Protein AF-A0A0A9CM42-F1 (afdb_monomer_lite)

Structure (mmCIF, N/CA/C/O backbone):
data_AF-A0A0A9CM42-F1
#
_entry.id   AF-A0A0A9CM42-F1
#
loop_
_atom_site.group_PDB
_atom_site.id
_atom_site.type_symbol
_atom_site.label_atom_id
_atom_site.label_alt_id
_atom_site.label_comp_id
_atom_site.label_asym_id
_atom_site.label_entity_id
_atom_site.label_seq_id
_atom_site.pdbx_PDB_ins_code
_atom_site.Cartn_x
_atom_site.Cartn_y
_atom_site.Cartn_z
_atom_site.occupancy
_atom_site.B_iso_or_equiv
_atom_site.auth_seq_id
_atom_site.auth_comp_id
_atom_site.auth_asym_id
_atom_site.auth_atom_id
_atom_site.pdbx_PDB_model_num
ATOM 1 N N . MET A 1 1 ? -3.342 0.321 21.681 1.00 96.12 1 MET A N 1
ATOM 2 C CA . MET A 1 1 ? -4.541 -0.530 21.508 1.00 96.12 1 MET A CA 1
ATOM 3 C C . MET A 1 1 ? -5.045 -1.054 22.845 1.00 96.12 1 MET A C 1
ATOM 5 O O . MET A 1 1 ? -5.986 -0.463 23.336 1.00 96.12 1 MET A O 1
ATOM 9 N N . ARG A 1 2 ? -4.398 -2.028 23.509 1.00 96.38 2 ARG A N 1
ATOM 10 C CA . ARG A 1 2 ? -4.889 -2.558 24.806 1.00 96.38 2 ARG A CA 1
ATOM 11 C C . ARG A 1 2 ? -5.107 -1.503 25.894 1.00 96.38 2 ARG A C 1
ATOM 13 O O . ARG A 1 2 ? -6.174 -1.462 26.478 1.00 96.38 2 ARG A O 1
ATOM 20 N N . SER A 1 3 ? -4.126 -0.626 26.121 1.00 98.00 3 SER A N 1
ATOM 21 C CA . SER A 1 3 ? -4.279 0.464 27.098 1.00 98.00 3 SER A CA 1
ATOM 22 C C . SER A 1 3 ? -5.448 1.393 26.748 1.00 98.00 3 SER A C 1
ATOM 24 O O . SER A 1 3 ? -6.189 1.756 27.642 1.00 98.00 3 SER A O 1
ATOM 26 N N . PHE A 1 4 ? -5.680 1.687 25.463 1.00 97.94 4 PHE A N 1
ATOM 27 C CA . PHE A 1 4 ? -6.842 2.469 25.025 1.00 97.94 4 PHE A CA 1
ATOM 28 C C . PHE A 1 4 ? -8.160 1.722 25.275 1.00 97.94 4 PHE A C 1
ATOM 30 O O . PHE A 1 4 ? -9.098 2.310 25.790 1.00 97.94 4 PHE A O 1
ATOM 37 N N . ARG A 1 5 ? -8.225 0.420 24.956 1.00 97.19 5 ARG A N 1
ATOM 38 C CA . ARG A 1 5 ? -9.407 -0.406 25.238 1.00 97.19 5 ARG A CA 1
ATOM 39 C C . ARG A 1 5 ? -9.757 -0.386 26.727 1.00 97.19 5 ARG A C 1
ATOM 41 O O . ARG A 1 5 ? -10.928 -0.246 27.034 1.00 97.19 5 ARG A O 1
ATOM 48 N N . VAL A 1 6 ? -8.769 -0.546 27.610 1.00 97.00 6 VAL A N 1
ATOM 49 C CA . VAL A 1 6 ? -8.979 -0.606 29.068 1.00 97.00 6 VAL A CA 1
ATOM 50 C C . VAL A 1 6 ? -9.336 0.760 29.647 1.00 97.00 6 VAL A C 1
ATOM 52 O O . VAL A 1 6 ? -10.271 0.853 30.425 1.00 97.00 6 VAL A O 1
ATOM 55 N N . GLU A 1 7 ? -8.614 1.812 29.260 1.00 98.19 7 GLU A N 1
ATOM 56 C CA . GLU A 1 7 ? -8.837 3.161 29.797 1.00 98.19 7 GLU A CA 1
ATOM 57 C C . GLU A 1 7 ? -10.228 3.706 29.446 1.00 98.19 7 GLU A C 1
ATOM 59 O O . GLU A 1 7 ? -10.824 4.439 30.224 1.00 98.19 7 GLU A O 1
ATOM 64 N N . PHE A 1 8 ? -10.751 3.337 28.275 1.00 97.25 8 PHE A N 1
ATOM 65 C CA . PHE A 1 8 ? -12.016 3.847 27.748 1.00 97.25 8 PHE A CA 1
ATOM 66 C C . PHE A 1 8 ? -13.131 2.794 27.723 1.00 97.25 8 PHE A C 1
ATOM 68 O O . PHE A 1 8 ? -14.042 2.912 26.908 1.00 97.25 8 PHE A O 1
ATOM 75 N N . ASP A 1 9 ? -13.058 1.760 28.573 1.00 96.62 9 ASP A N 1
ATOM 76 C CA . ASP A 1 9 ? -13.990 0.619 28.580 1.00 96.62 9 ASP A CA 1
ATOM 77 C C . ASP A 1 9 ? -15.461 1.043 28.644 1.00 96.62 9 ASP A C 1
ATOM 79 O O . ASP A 1 9 ? -16.240 0.650 27.778 1.00 96.62 9 ASP A O 1
ATOM 83 N N . GLU A 1 10 ? -15.795 1.955 29.558 1.00 97.69 10 GLU A N 1
ATOM 84 C CA . GLU A 1 10 ? -17.150 2.502 29.714 1.00 97.69 10 GLU A CA 1
ATOM 85 C C . GLU A 1 10 ? -17.690 3.098 28.399 1.00 97.69 10 GLU A C 1
ATOM 87 O O . GLU A 1 10 ? -18.842 2.886 28.036 1.00 97.69 10 GLU A O 1
ATOM 92 N N . TYR A 1 11 ? -16.848 3.767 27.602 1.00 97.81 11 TYR A N 1
ATOM 93 C CA . TYR A 1 11 ? -17.269 4.343 26.319 1.00 97.81 11 TYR A CA 1
ATOM 94 C C . TYR A 1 11 ? -17.500 3.300 25.222 1.00 97.81 11 TYR A C 1
ATOM 96 O O . TYR A 1 11 ? -18.237 3.575 24.271 1.00 97.81 11 TYR A O 1
ATOM 104 N N . PHE A 1 12 ? -16.874 2.125 25.318 1.00 96.25 12 PHE A N 1
ATOM 105 C CA . PHE A 1 12 ? -17.200 0.998 24.446 1.00 96.25 12 PHE A CA 1
ATOM 106 C C . PHE A 1 12 ? -18.516 0.340 24.875 1.00 96.25 12 PHE A C 1
ATOM 108 O O . PHE A 1 12 ? -19.339 0.041 24.012 1.00 96.25 12 PHE A O 1
ATOM 115 N N . GLU A 1 13 ? -18.731 0.145 26.180 1.00 95.19 13 GLU A N 1
ATOM 116 C CA . GLU A 1 13 ? -19.963 -0.450 26.723 1.00 95.19 13 GLU A CA 1
ATOM 117 C C . GLU A 1 13 ? -21.196 0.415 26.422 1.00 95.19 13 GLU A C 1
ATOM 119 O O . GLU A 1 13 ? -22.202 -0.088 25.919 1.00 95.19 13 GLU A O 1
ATOM 124 N N . ASP A 1 14 ? -21.073 1.733 26.594 1.00 96.62 14 ASP A N 1
ATOM 125 C CA . ASP A 1 14 ? -22.122 2.711 26.285 1.00 96.62 14 ASP A CA 1
ATOM 126 C C . ASP A 1 14 ? -22.293 2.970 24.777 1.00 96.62 14 ASP A C 1
ATOM 128 O O . ASP A 1 14 ? -23.103 3.804 24.365 1.00 96.62 14 ASP A O 1
ATOM 132 N N . SER A 1 15 ? -21.532 2.276 23.920 1.00 93.94 15 SER A N 1
ATOM 133 C CA . SER A 1 15 ? -21.534 2.451 22.458 1.00 93.94 15 SER A CA 1
ATOM 134 C C . SER A 1 15 ? -21.223 3.883 21.988 1.00 93.94 15 SER A C 1
ATOM 136 O O . SER A 1 15 ? -21.554 4.260 20.861 1.00 93.94 15 SER A O 1
ATOM 138 N N . ILE A 1 16 ? -20.554 4.684 22.824 1.00 97.38 16 ILE A N 1
ATOM 139 C CA . ILE A 1 16 ? -20.044 6.014 22.462 1.00 97.38 16 ILE A CA 1
ATOM 140 C C . ILE A 1 16 ? -18.922 5.862 21.429 1.00 97.38 16 ILE A C 1
ATOM 142 O O . ILE A 1 16 ? -18.875 6.591 20.437 1.00 97.38 16 ILE A O 1
ATOM 146 N N . ILE A 1 17 ? -18.038 4.883 21.634 1.00 97.44 17 ILE A N 1
ATOM 147 C CA . ILE A 1 17 ? -17.033 4.469 20.654 1.00 97.44 17 ILE A CA 1
ATOM 148 C C . ILE A 1 17 ? -17.593 3.281 19.868 1.00 97.44 17 ILE A C 1
ATOM 150 O O . ILE A 1 17 ? -17.610 2.150 20.347 1.00 97.44 17 ILE A O 1
ATOM 154 N N . SER A 1 18 ? -18.041 3.539 18.642 1.00 95.81 18 SER A N 1
ATOM 155 C CA . SER A 1 18 ? -18.687 2.538 17.781 1.00 95.81 18 SER A CA 1
ATOM 156 C C . SER A 1 18 ? -17.745 1.867 16.774 1.00 95.81 18 SER A C 1
ATOM 158 O O . SER A 1 18 ? -18.053 0.785 16.265 1.00 95.81 18 SER A O 1
ATOM 160 N N . GLU A 1 19 ? -16.592 2.478 16.492 1.00 97.25 19 GLU A N 1
ATOM 161 C CA . GLU A 1 19 ? -15.599 1.978 15.540 1.00 97.25 19 GLU A CA 1
ATOM 162 C C . GLU A 1 19 ? -14.187 2.472 15.880 1.00 97.25 19 GLU A C 1
ATOM 164 O O . GLU A 1 19 ? -14.003 3.578 16.392 1.00 97.25 19 GLU A O 1
ATOM 169 N N . ILE A 1 20 ? -13.183 1.651 15.559 1.00 98.00 20 ILE A N 1
ATOM 170 C CA . ILE A 1 20 ? -11.765 2.001 15.659 1.00 98.00 20 ILE A CA 1
ATOM 171 C C . ILE A 1 20 ? -11.109 1.955 14.277 1.00 98.00 20 ILE A C 1
ATOM 173 O O . ILE A 1 20 ? -10.956 0.885 13.686 1.00 98.00 20 ILE A O 1
ATOM 177 N N . GLU A 1 21 ? -10.624 3.097 13.793 1.00 98.25 21 GLU A N 1
ATOM 178 C CA . GLU A 1 21 ? -9.752 3.135 12.616 1.00 98.25 21 GLU A CA 1
ATOM 179 C C . GLU A 1 21 ? -8.309 2.786 13.013 1.00 98.25 21 GLU A C 1
ATOM 181 O O . GLU A 1 21 ? -7.671 3.464 13.825 1.00 98.25 21 GLU A O 1
ATOM 186 N N . ILE A 1 22 ? -7.779 1.703 12.443 1.00 98.38 22 ILE A N 1
ATOM 187 C CA . ILE A 1 22 ? -6.420 1.234 12.702 1.00 98.38 22 ILE A CA 1
ATOM 188 C C . ILE A 1 22 ? -5.473 1.858 11.680 1.00 98.38 22 ILE A C 1
ATOM 190 O O . ILE A 1 22 ? -5.499 1.519 10.498 1.00 98.38 22 ILE A O 1
ATOM 194 N N . GLY A 1 23 ? -4.602 2.752 12.149 1.00 98.19 23 GLY A N 1
ATOM 195 C CA . GLY A 1 23 ? -3.589 3.383 11.306 1.00 98.19 23 GLY A CA 1
ATOM 196 C C . GLY A 1 23 ? -2.504 2.398 10.854 1.00 98.19 23 GLY A C 1
ATOM 197 O O . GLY A 1 23 ? -1.825 1.805 11.695 1.00 98.19 23 GLY A O 1
ATOM 198 N N . LEU A 1 24 ? -2.304 2.266 9.537 1.00 97.88 24 LEU A N 1
ATOM 199 C CA . LEU A 1 24 ? -1.357 1.309 8.925 1.00 97.88 24 LEU A CA 1
ATOM 200 C C . LEU A 1 24 ? -0.219 1.964 8.122 1.00 97.88 24 LEU A C 1
ATOM 202 O O . LEU A 1 24 ? 0.528 1.289 7.417 1.00 97.88 24 LEU A O 1
ATOM 206 N N . GLY A 1 25 ? -0.059 3.284 8.221 1.00 96.06 25 GLY A N 1
ATOM 207 C CA . GLY A 1 25 ? 0.968 3.994 7.466 1.00 96.06 25 GLY A CA 1
ATOM 208 C C . GLY A 1 25 ? 0.856 5.510 7.547 1.00 96.06 25 GLY A C 1
ATOM 209 O O . GLY A 1 25 ? 0.251 6.075 8.463 1.00 96.06 25 GLY A O 1
ATOM 210 N N . ALA A 1 26 ? 1.481 6.189 6.583 1.00 92.88 26 ALA A N 1
ATOM 211 C CA . ALA A 1 26 ? 1.431 7.644 6.488 1.00 92.88 26 ALA A CA 1
ATOM 212 C C . ALA A 1 26 ? -0.023 8.121 6.345 1.00 92.88 26 ALA A C 1
ATOM 214 O O . ALA A 1 26 ? -0.788 7.565 5.561 1.00 92.88 26 ALA A O 1
ATOM 215 N N . CYS A 1 27 ? -0.397 9.159 7.099 1.00 93.81 27 CYS A N 1
ATOM 216 C CA . CYS A 1 27 ? -1.780 9.649 7.179 1.00 93.81 27 CYS A CA 1
ATOM 217 C C . CYS A 1 27 ? -2.795 8.596 7.681 1.00 93.81 27 CYS A C 1
ATOM 219 O O . CYS A 1 27 ? -3.981 8.732 7.398 1.00 93.81 27 CYS A O 1
ATOM 221 N N . GLY A 1 28 ? -2.339 7.555 8.393 1.00 96.06 28 GLY A N 1
ATOM 222 C CA . GLY A 1 28 ? -3.176 6.443 8.862 1.00 96.06 28 GLY A CA 1
ATOM 223 C C . GLY A 1 28 ? -3.507 5.405 7.783 1.00 96.06 28 GLY A C 1
ATOM 224 O O . GLY A 1 28 ? -4.101 4.377 8.086 1.00 96.06 28 GLY A O 1
ATOM 225 N N . GLU A 1 29 ? -3.091 5.628 6.538 1.00 98.06 29 GLU A N 1
ATOM 226 C CA . GLU A 1 29 ? -3.523 4.837 5.386 1.00 98.06 29 GLU A CA 1
ATOM 227 C C . GLU A 1 29 ? -2.674 3.582 5.179 1.00 98.06 29 GLU A C 1
ATOM 229 O O . GLU A 1 29 ? -1.453 3.605 5.356 1.00 98.06 29 GLU A O 1
ATOM 234 N N . LEU A 1 30 ? -3.305 2.506 4.705 1.00 98.06 30 LEU A N 1
ATOM 235 C CA . LEU A 1 30 ? -2.618 1.314 4.224 1.00 98.06 30 LEU A CA 1
ATOM 236 C C . LEU A 1 30 ? -1.966 1.595 2.869 1.00 98.06 30 LEU A C 1
ATOM 238 O O . LEU A 1 30 ? -2.528 1.318 1.810 1.00 98.06 30 LEU A O 1
ATOM 242 N N . ARG A 1 31 ? -0.774 2.187 2.907 1.00 97.88 31 ARG A N 1
ATOM 243 C CA . ARG A 1 31 ? 0.053 2.443 1.728 1.00 97.88 31 ARG A CA 1
ATOM 244 C C . ARG A 1 31 ? 1.497 2.729 2.097 1.00 97.88 31 ARG A C 1
ATOM 246 O O . ARG A 1 31 ? 1.833 3.084 3.226 1.00 97.88 31 ARG A O 1
ATOM 253 N N . TYR A 1 32 ? 2.335 2.703 1.075 1.00 98.06 32 TYR A N 1
ATOM 254 C CA . TYR A 1 32 ? 3.648 3.316 1.134 1.00 98.06 32 TYR A CA 1
ATOM 255 C C . TYR A 1 32 ? 3.564 4.849 0.997 1.00 98.06 32 TYR A C 1
ATOM 257 O O . TYR A 1 32 ? 2.645 5.380 0.360 1.00 98.06 32 TYR A O 1
ATOM 265 N N . PRO A 1 33 ? 4.527 5.600 1.557 1.00 97.25 33 PRO A N 1
ATOM 266 C CA . PRO A 1 33 ? 4.621 7.045 1.369 1.00 97.25 33 PRO A CA 1
ATOM 267 C C . PRO A 1 33 ? 5.228 7.397 -0.006 1.00 97.25 33 PRO A C 1
ATOM 269 O O . PRO A 1 33 ? 6.259 8.055 -0.066 1.00 97.25 33 PRO A O 1
ATOM 272 N N . SER A 1 34 ? 4.623 6.937 -1.109 1.00 97.44 34 SER A N 1
ATOM 273 C CA . SER A 1 34 ? 5.185 7.012 -2.475 1.00 97.44 34 SER A CA 1
ATOM 274 C C . SER A 1 34 ? 5.069 8.378 -3.166 1.00 97.44 34 SER A C 1
ATOM 276 O O . SER A 1 34 ? 5.778 8.619 -4.139 1.00 97.44 34 SER A O 1
ATOM 278 N N . TYR A 1 35 ? 4.238 9.288 -2.649 1.00 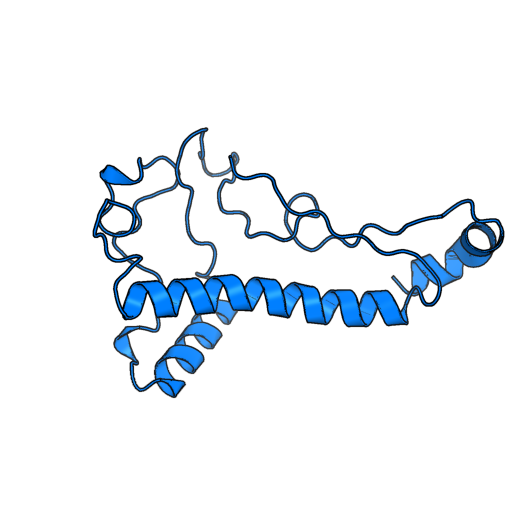97.06 35 TYR A N 1
ATOM 279 C CA . TYR A 1 35 ? 4.037 10.660 -3.151 1.00 97.06 35 TYR A CA 1
ATOM 280 C C . TYR A 1 35 ? 4.227 11.737 -2.055 1.00 97.06 35 TYR A C 1
ATOM 282 O O . TYR A 1 35 ? 3.318 12.505 -1.728 1.00 97.06 35 TYR A O 1
ATOM 290 N N . PRO A 1 36 ? 5.396 11.799 -1.396 1.00 96.25 36 PRO A N 1
ATOM 291 C CA . PRO A 1 36 ? 5.627 12.726 -0.299 1.00 96.25 36 PRO A CA 1
ATOM 292 C C . PRO A 1 36 ? 5.916 14.145 -0.815 1.00 96.25 36 PRO A C 1
ATOM 294 O O . PRO A 1 36 ? 6.999 14.426 -1.326 1.00 96.25 36 PRO A O 1
ATOM 297 N N . ALA A 1 37 ? 4.994 15.084 -0.576 1.00 93.81 37 ALA A N 1
ATOM 298 C CA . ALA A 1 37 ? 5.179 16.501 -0.926 1.00 93.81 37 ALA A CA 1
ATOM 299 C C . ALA A 1 37 ? 6.472 17.105 -0.335 1.00 93.81 37 ALA A C 1
ATOM 301 O O . ALA A 1 37 ? 7.135 17.926 -0.967 1.00 93.81 37 ALA A O 1
ATOM 302 N N . LYS A 1 38 ? 6.887 16.643 0.855 1.00 92.69 38 LYS A N 1
ATOM 303 C CA . LYS A 1 38 ? 8.136 17.063 1.518 1.00 92.69 38 LYS A CA 1
ATOM 304 C C . LYS A 1 38 ? 9.406 16.692 0.742 1.00 92.69 38 LYS A C 1
ATOM 306 O O . LYS A 1 38 ? 10.431 17.330 0.953 1.00 92.69 38 LYS A O 1
ATOM 311 N N . HIS A 1 39 ? 9.346 15.692 -0.138 1.00 92.50 39 HIS A N 1
ATOM 312 C CA . HIS A 1 39 ? 10.457 15.308 -1.015 1.00 92.50 39 HIS A CA 1
ATOM 313 C C . HIS A 1 39 ? 10.253 15.786 -2.459 1.00 92.50 39 HIS A C 1
ATOM 315 O O . HIS A 1 39 ? 10.892 15.284 -3.376 1.00 92.50 39 HIS A O 1
ATOM 321 N N . GLY A 1 40 ? 9.387 16.784 -2.668 1.00 95.50 40 GLY A N 1
ATOM 322 C CA . GLY A 1 40 ? 9.246 17.461 -3.955 1.00 95.50 40 GLY A CA 1
ATOM 323 C C . GLY A 1 40 ? 8.323 16.768 -4.955 1.00 95.50 40 GLY A C 1
ATOM 324 O O . GLY A 1 40 ? 8.266 17.213 -6.103 1.00 95.50 40 GLY A O 1
ATOM 325 N N . TRP A 1 41 ? 7.588 15.729 -4.545 1.00 98.19 41 TRP A N 1
ATOM 326 C CA . TRP A 1 41 ? 6.508 15.175 -5.361 1.00 98.19 41 TRP A CA 1
ATOM 327 C C . TRP A 1 41 ? 5.410 16.223 -5.597 1.00 98.19 41 TRP A C 1
ATOM 329 O O . TRP A 1 41 ? 5.025 16.952 -4.676 1.00 98.19 41 TRP A O 1
ATOM 339 N N . LYS A 1 42 ? 4.896 16.279 -6.825 1.00 97.50 42 LYS A N 1
ATOM 340 C CA . LYS A 1 42 ? 3.784 17.126 -7.256 1.00 97.50 42 LYS A CA 1
ATOM 341 C C . LYS A 1 42 ? 2.829 16.304 -8.115 1.00 97.50 42 LYS A C 1
ATOM 343 O O . LYS A 1 42 ? 3.265 15.513 -8.944 1.00 97.50 42 LYS A O 1
ATOM 348 N N . TYR A 1 43 ? 1.531 16.535 -7.953 1.00 96.31 43 TYR A N 1
ATOM 349 C CA . TYR A 1 43 ? 0.513 15.922 -8.805 1.00 96.31 43 TYR A CA 1
ATOM 350 C C . TYR A 1 43 ? 0.691 16.354 -10.279 1.00 96.31 43 TYR A C 1
ATOM 352 O O . TYR A 1 43 ? 0.941 17.545 -10.501 1.00 96.31 43 TYR A O 1
ATOM 360 N N . PRO A 1 44 ? 0.545 15.455 -11.278 1.00 96.75 44 PRO A N 1
ATOM 361 C CA . PRO A 1 44 ? 0.185 14.030 -11.197 1.00 96.75 44 PRO A CA 1
ATOM 362 C C . PRO A 1 44 ? 1.392 13.069 -11.312 1.00 96.75 44 PRO A C 1
ATOM 364 O O . PRO A 1 44 ? 1.308 12.044 -11.982 1.00 96.75 44 PRO A O 1
ATOM 367 N N . GLY A 1 45 ? 2.541 13.395 -10.712 1.00 98.00 45 GLY A N 1
ATOM 368 C CA . GLY A 1 45 ? 3.743 12.559 -10.794 1.00 98.00 45 GLY A CA 1
ATOM 369 C C . GLY A 1 45 ? 3.524 11.118 -10.314 1.00 98.00 45 GLY A C 1
ATOM 370 O O . GLY A 1 45 ? 2.792 10.883 -9.350 1.00 98.00 45 GLY A O 1
ATOM 371 N N . ILE A 1 46 ? 4.201 10.152 -10.940 1.00 98.00 46 ILE A N 1
ATOM 372 C CA . ILE A 1 46 ? 4.010 8.714 -10.665 1.00 98.00 46 ILE A CA 1
ATOM 373 C C . ILE A 1 46 ? 4.445 8.254 -9.264 1.00 98.00 46 ILE A C 1
ATOM 375 O O . ILE A 1 46 ? 4.062 7.172 -8.819 1.00 98.00 46 ILE A O 1
ATOM 379 N N . GLY A 1 47 ? 5.239 9.056 -8.553 1.00 98.12 47 GLY A N 1
ATOM 380 C CA . GLY A 1 47 ? 5.805 8.672 -7.262 1.00 98.12 47 GLY A CA 1
ATOM 381 C C . GLY A 1 47 ? 7.039 7.769 -7.377 1.00 98.12 47 GLY A C 1
ATOM 382 O O . GLY A 1 47 ? 7.626 7.616 -8.443 1.00 98.12 47 GLY A O 1
ATOM 383 N N . GLU A 1 48 ? 7.464 7.184 -6.256 1.00 98.25 48 GLU A N 1
ATOM 384 C CA . GLU A 1 48 ? 8.597 6.245 -6.214 1.00 98.25 48 GLU A CA 1
ATOM 385 C C . GLU A 1 48 ? 8.331 5.064 -5.276 1.00 98.25 48 GLU A C 1
ATOM 387 O O . GLU A 1 48 ? 7.663 5.206 -4.245 1.00 98.25 48 GLU A O 1
ATOM 392 N N . PHE A 1 49 ? 8.923 3.906 -5.587 1.00 98.38 49 PHE A N 1
ATOM 393 C CA . PHE A 1 49 ? 8.921 2.742 -4.700 1.00 98.38 49 PHE A CA 1
ATOM 394 C C . PHE A 1 49 ? 9.638 3.049 -3.379 1.00 98.38 49 PHE A C 1
ATOM 396 O O . PHE A 1 49 ? 10.775 3.502 -3.358 1.00 98.38 49 PHE A O 1
ATOM 403 N N . GLN A 1 50 ? 8.996 2.746 -2.254 1.00 97.50 50 GLN A N 1
ATOM 404 C CA . GLN A 1 50 ? 9.512 3.002 -0.905 1.00 97.50 50 GLN A CA 1
ATOM 405 C C . GLN A 1 50 ? 9.938 1.690 -0.229 1.00 97.50 50 GLN A C 1
ATOM 407 O O . GLN A 1 50 ? 9.308 1.239 0.726 1.00 97.50 50 GLN A O 1
ATOM 412 N N . CYS A 1 51 ? 10.974 1.037 -0.764 1.00 97.38 51 CYS A N 1
ATOM 413 C CA . CYS A 1 51 ? 11.450 -0.274 -0.290 1.00 97.38 51 CYS A CA 1
ATOM 414 C C . CYS A 1 51 ? 12.970 -0.367 -0.083 1.00 97.38 51 CYS A C 1
ATOM 416 O O . CYS A 1 51 ? 13.538 -1.460 -0.082 1.00 97.38 51 CYS A O 1
ATOM 418 N N . TYR A 1 52 ? 13.649 0.774 0.034 1.00 96.44 52 TYR A N 1
ATOM 419 C CA . TYR A 1 52 ? 15.113 0.837 0.052 1.00 96.44 52 TYR A CA 1
ATOM 420 C C . TYR A 1 52 ? 15.731 0.776 1.451 1.00 96.44 52 TYR A C 1
ATOM 422 O O . TYR A 1 52 ? 16.953 0.824 1.578 1.00 96.44 52 TYR A O 1
ATOM 430 N N . ASP A 1 53 ? 14.926 0.648 2.507 1.00 97.62 53 ASP A N 1
ATOM 431 C CA . ASP A 1 53 ? 15.474 0.401 3.833 1.00 97.62 53 ASP A CA 1
ATOM 432 C C . ASP A 1 53 ? 16.094 -1.004 3.920 1.00 97.62 53 ASP A C 1
ATOM 434 O O . ASP A 1 53 ? 15.725 -1.946 3.211 1.00 97.62 53 ASP A O 1
ATOM 438 N N . ARG A 1 54 ? 17.046 -1.159 4.843 1.00 98.00 54 ARG A N 1
ATOM 439 C CA . ARG A 1 54 ? 17.815 -2.400 5.001 1.00 98.00 54 ARG A CA 1
ATOM 440 C C . ARG A 1 54 ? 16.954 -3.642 5.273 1.00 98.00 54 ARG A C 1
ATOM 442 O O . ARG A 1 54 ? 17.392 -4.750 4.966 1.00 98.00 54 ARG A O 1
ATOM 449 N N . TYR A 1 55 ? 15.774 -3.495 5.880 1.00 98.06 55 TYR A N 1
ATOM 450 C CA . TYR A 1 55 ? 14.919 -4.624 6.243 1.00 98.06 55 TYR A CA 1
ATOM 451 C C . TYR A 1 55 ? 14.110 -5.105 5.043 1.00 98.06 55 TYR A C 1
ATOM 453 O O . TYR A 1 55 ? 14.118 -6.307 4.763 1.00 98.06 55 TYR A O 1
ATOM 461 N N . LEU A 1 56 ? 13.485 -4.187 4.299 1.00 98.00 56 LEU A N 1
ATOM 462 C CA . LEU A 1 56 ? 12.787 -4.531 3.059 1.00 98.00 56 LEU A CA 1
ATOM 463 C C . LEU A 1 56 ? 13.756 -5.059 2.001 1.00 98.00 56 LEU A C 1
ATOM 465 O O . LEU A 1 56 ? 13.471 -6.085 1.390 1.00 98.00 56 LEU A O 1
ATOM 469 N N . GLN A 1 57 ? 14.951 -4.479 1.862 1.00 97.81 57 GLN A N 1
ATOM 470 C CA . GLN A 1 57 ? 15.970 -5.010 0.949 1.00 97.81 57 GLN A CA 1
ATOM 471 C C . GLN A 1 57 ? 16.427 -6.426 1.326 1.00 97.81 57 GLN A C 1
ATOM 473 O O . GLN A 1 57 ? 16.602 -7.283 0.456 1.00 97.81 57 GLN A O 1
ATOM 478 N N . LYS A 1 58 ? 16.602 -6.708 2.624 1.00 98.00 58 LYS A N 1
ATOM 479 C CA . LYS A 1 58 ? 16.921 -8.063 3.097 1.00 98.00 58 LYS A CA 1
ATOM 480 C C . LYS A 1 58 ? 15.777 -9.040 2.816 1.00 98.00 58 LYS A C 1
ATOM 482 O O . LYS A 1 58 ? 16.041 -10.189 2.469 1.00 98.00 58 LYS A O 1
ATOM 487 N N . ASN A 1 59 ? 14.527 -8.604 2.967 1.00 98.31 59 ASN A N 1
ATOM 488 C CA . ASN A 1 59 ? 13.354 -9.416 2.655 1.00 98.31 59 ASN A CA 1
ATOM 489 C C . ASN A 1 59 ? 13.256 -9.707 1.145 1.00 98.31 59 ASN A C 1
ATOM 491 O O . ASN A 1 59 ? 13.171 -10.873 0.765 1.00 98.31 59 ASN A O 1
ATOM 495 N N . LEU A 1 60 ? 13.392 -8.684 0.295 1.00 98.44 60 LEU A N 1
ATOM 496 C CA . LEU A 1 60 ? 13.393 -8.819 -1.163 1.00 98.44 60 LEU A CA 1
ATOM 497 C C . LEU A 1 60 ? 14.469 -9.793 -1.642 1.00 98.44 60 LEU A C 1
ATOM 499 O O . LEU A 1 60 ? 14.207 -10.652 -2.479 1.00 98.44 60 LEU A O 1
ATOM 503 N N . ARG A 1 61 ? 15.677 -9.701 -1.075 1.00 98.31 61 ARG A N 1
ATOM 504 C CA . ARG A 1 61 ? 16.770 -10.626 -1.387 1.00 98.31 61 ARG A CA 1
ATOM 505 C C . ARG A 1 61 ? 16.389 -12.077 -1.112 1.00 98.31 61 ARG A C 1
ATOM 507 O O . ARG A 1 61 ? 16.567 -12.911 -1.992 1.00 98.31 61 ARG A O 1
ATOM 514 N N . LYS A 1 62 ? 15.801 -12.360 0.053 1.00 98.19 62 LYS A N 1
ATOM 515 C CA . LYS A 1 62 ? 15.310 -13.706 0.384 1.00 98.19 62 LYS A CA 1
ATOM 516 C C . LYS A 1 62 ? 14.219 -14.173 -0.581 1.00 98.19 62 LYS A C 1
ATOM 518 O O . LYS A 1 62 ? 14.235 -15.324 -1.000 1.00 98.19 62 LYS A O 1
ATOM 523 N N . ALA A 1 63 ? 13.289 -13.291 -0.951 1.00 98.19 63 ALA A N 1
ATOM 524 C CA . ALA A 1 63 ? 12.223 -13.617 -1.898 1.00 98.19 63 ALA A CA 1
ATOM 525 C C . ALA A 1 63 ? 12.773 -13.939 -3.301 1.00 98.19 63 ALA A C 1
ATOM 527 O O . ALA A 1 63 ? 12.287 -14.848 -3.972 1.00 98.19 63 ALA A O 1
ATOM 528 N N . ALA A 1 64 ? 13.811 -13.218 -3.727 1.00 98.06 64 ALA A N 1
ATOM 529 C CA . ALA A 1 64 ? 14.502 -13.436 -4.992 1.00 98.06 64 ALA A CA 1
ATOM 530 C C . ALA A 1 64 ? 15.315 -14.746 -4.985 1.00 98.06 64 ALA A C 1
ATOM 532 O O . ALA A 1 64 ? 15.242 -15.526 -5.934 1.00 98.06 64 ALA A O 1
ATOM 533 N N . GLU A 1 65 ? 16.036 -15.024 -3.894 1.00 97.81 65 GLU A N 1
ATOM 534 C CA . GLU A 1 65 ? 16.769 -16.279 -3.668 1.00 97.81 65 GLU A CA 1
ATOM 535 C C . GLU A 1 65 ? 15.835 -17.496 -3.676 1.00 97.81 65 GLU A C 1
ATOM 537 O O . GLU A 1 65 ? 16.129 -18.483 -4.345 1.00 97.81 65 GLU A O 1
ATOM 542 N N . ALA A 1 66 ? 14.675 -17.405 -3.018 1.00 97.31 66 ALA A N 1
ATOM 543 C CA . ALA A 1 66 ? 13.678 -18.477 -2.984 1.00 97.31 66 ALA A CA 1
ATOM 544 C C . ALA A 1 66 ? 13.103 -18.823 -4.370 1.00 97.31 66 ALA A C 1
ATOM 546 O O . ALA A 1 66 ? 12.652 -19.945 -4.588 1.00 97.31 66 ALA A O 1
ATOM 547 N N . ARG A 1 67 ? 13.138 -17.877 -5.317 1.00 95.50 67 ARG A N 1
ATOM 548 C CA . ARG A 1 67 ? 12.757 -18.098 -6.720 1.00 95.50 67 ARG A CA 1
ATOM 549 C C . ARG A 1 67 ? 13.939 -18.442 -7.633 1.00 95.50 67 ARG A C 1
ATOM 551 O O . ARG A 1 67 ? 13.742 -18.574 -8.832 1.00 95.50 67 ARG A O 1
ATOM 558 N N . GLY A 1 68 ? 15.154 -18.573 -7.099 1.00 96.75 68 GLY A N 1
ATOM 559 C CA . GLY A 1 68 ? 16.356 -18.869 -7.885 1.00 96.75 68 GLY A CA 1
ATOM 560 C C . GLY A 1 68 ? 16.876 -17.693 -8.724 1.00 96.75 68 GLY A C 1
ATOM 561 O O . GLY A 1 68 ? 17.727 -17.890 -9.588 1.00 96.75 68 GLY A O 1
ATOM 562 N N . HIS A 1 69 ? 16.407 -16.466 -8.474 1.00 96.00 69 HIS A N 1
ATOM 563 C CA . HIS A 1 69 ? 16.730 -15.281 -9.275 1.00 96.00 69 HIS A CA 1
ATOM 564 C C . HIS A 1 69 ? 17.400 -14.186 -8.438 1.00 96.00 69 HIS A C 1
ATOM 566 O O . HIS A 1 69 ? 16.862 -13.097 -8.260 1.00 96.00 69 HIS A O 1
ATOM 572 N N . THR A 1 70 ? 18.614 -14.430 -7.942 1.00 94.00 70 THR A N 1
ATOM 573 C CA . THR A 1 70 ? 19.352 -13.489 -7.068 1.00 94.00 70 THR A CA 1
ATOM 574 C C . THR A 1 70 ? 19.540 -12.088 -7.663 1.00 94.00 70 THR A C 1
ATOM 576 O O . THR A 1 70 ? 19.596 -11.104 -6.925 1.00 94.00 70 THR A O 1
ATOM 579 N N . ILE A 1 71 ? 19.579 -11.961 -8.993 1.00 95.25 71 ILE A N 1
ATOM 580 C CA . ILE A 1 71 ? 19.673 -10.667 -9.686 1.00 95.25 71 ILE A CA 1
ATOM 581 C C . ILE A 1 71 ? 18.439 -9.769 -9.474 1.00 95.25 71 ILE A C 1
ATOM 583 O O . ILE A 1 71 ? 18.572 -8.546 -9.584 1.00 95.25 71 ILE A O 1
ATOM 587 N N . TRP A 1 72 ? 17.286 -10.351 -9.111 1.00 97.19 72 TRP A N 1
ATOM 588 C CA . TRP A 1 72 ? 16.023 -9.659 -8.813 1.00 97.19 72 TRP A CA 1
ATOM 589 C C . TRP A 1 72 ? 15.959 -9.083 -7.390 1.00 97.19 72 TRP A C 1
ATOM 591 O O . TRP A 1 72 ? 14.960 -8.475 -7.017 1.00 97.19 72 TRP A O 1
ATOM 601 N N . ALA A 1 73 ? 17.014 -9.239 -6.584 1.00 96.69 73 ALA A N 1
ATOM 602 C CA . ALA A 1 73 ? 17.100 -8.763 -5.199 1.00 96.69 73 ALA A CA 1
ATOM 603 C C . ALA A 1 73 ? 17.239 -7.226 -5.057 1.00 96.69 73 ALA A C 1
ATOM 605 O O . ALA A 1 73 ? 17.990 -6.741 -4.207 1.00 96.69 73 ALA A O 1
ATOM 606 N N . ARG A 1 74 ? 16.572 -6.449 -5.914 1.00 96.19 74 ARG A N 1
ATOM 607 C CA . ARG A 1 74 ? 16.625 -4.982 -5.968 1.00 96.19 74 ARG A CA 1
ATOM 608 C C . ARG A 1 74 ? 15.330 -4.418 -6.553 1.00 96.19 74 ARG A C 1
ATOM 610 O O . ARG A 1 74 ? 14.642 -5.127 -7.283 1.00 96.19 74 ARG A O 1
ATOM 617 N N . GLY A 1 75 ? 15.034 -3.153 -6.259 1.00 96.38 75 GLY A N 1
ATOM 618 C CA . GLY A 1 75 ? 13.980 -2.412 -6.956 1.00 96.38 75 GLY A CA 1
ATOM 619 C C . GLY A 1 75 ? 14.368 -2.060 -8.401 1.00 96.38 75 GLY A C 1
ATOM 620 O O . GLY A 1 75 ? 15.564 -2.088 -8.723 1.00 96.38 75 GLY A O 1
ATOM 621 N N . PRO A 1 76 ? 13.385 -1.751 -9.264 1.00 97.12 76 PRO A N 1
ATOM 622 C CA . PRO A 1 76 ? 13.627 -1.416 -10.663 1.00 97.12 76 PRO A CA 1
ATOM 623 C C . PRO A 1 76 ? 14.444 -0.128 -10.779 1.00 97.12 76 PRO A C 1
ATOM 625 O O . PRO A 1 76 ? 14.163 0.866 -10.114 1.00 97.12 76 PRO A O 1
ATOM 628 N N . ASN A 1 77 ? 15.464 -0.136 -11.636 1.00 96.00 77 ASN A N 1
ATOM 629 C CA . ASN A 1 77 ? 16.354 1.010 -11.855 1.00 96.00 77 ASN A CA 1
ATOM 630 C C . ASN A 1 77 ? 15.868 1.962 -12.964 1.00 96.00 77 ASN A C 1
ATOM 632 O O . ASN A 1 77 ? 16.460 3.018 -13.163 1.00 96.00 77 ASN A O 1
ATOM 636 N N . ASN A 1 78 ? 14.809 1.594 -13.682 1.00 97.50 78 ASN A N 1
ATOM 637 C CA . ASN A 1 78 ? 14.209 2.329 -14.796 1.00 97.50 78 ASN A CA 1
ATOM 638 C C . ASN A 1 78 ? 12.780 2.820 -14.488 1.00 97.50 78 ASN A C 1
ATOM 640 O O . ASN A 1 78 ? 12.023 3.140 -15.404 1.00 97.50 78 ASN A O 1
ATOM 644 N N . ALA A 1 79 ? 12.422 2.893 -13.202 1.00 97.88 79 ALA A N 1
ATOM 645 C CA . ALA A 1 79 ? 11.118 3.352 -12.719 1.00 97.88 79 ALA A CA 1
ATOM 646 C C . ALA A 1 79 ? 10.938 4.881 -12.724 1.00 97.88 79 ALA A C 1
ATOM 648 O O . ALA A 1 79 ? 9.879 5.368 -12.351 1.00 97.88 79 ALA A O 1
ATOM 649 N N . GLY A 1 80 ? 11.944 5.646 -13.153 1.00 97.44 80 GLY A N 1
ATOM 650 C CA . GLY A 1 80 ? 11.893 7.106 -13.106 1.00 97.44 80 GLY A CA 1
ATOM 651 C C . GLY A 1 80 ? 12.054 7.650 -11.685 1.00 97.44 80 GLY A C 1
ATOM 652 O O . GLY A 1 80 ? 12.758 7.068 -10.863 1.00 97.44 80 GLY A O 1
ATOM 653 N N . HIS A 1 81 ? 11.441 8.802 -11.435 1.00 97.00 81 HIS A N 1
ATOM 654 C CA . HIS A 1 81 ? 11.478 9.532 -10.166 1.00 97.00 81 HIS A CA 1
ATOM 655 C C . HIS A 1 81 ? 10.100 10.139 -9.859 1.00 97.00 81 HIS A C 1
ATOM 657 O O . HIS A 1 81 ? 9.221 10.124 -10.720 1.00 97.00 81 HIS A O 1
ATOM 663 N N . TYR A 1 82 ? 9.926 10.741 -8.676 1.00 98.00 82 TYR A N 1
ATOM 664 C CA . TYR A 1 82 ? 8.626 11.208 -8.156 1.00 98.00 82 TYR A CA 1
ATOM 665 C C . TYR A 1 82 ? 7.709 11.912 -9.171 1.00 98.00 82 TYR A C 1
ATOM 667 O O . TYR A 1 82 ? 6.502 11.680 -9.159 1.00 98.00 82 TYR A O 1
ATOM 675 N N . ASN A 1 83 ? 8.268 12.772 -10.026 1.00 98.31 83 ASN A N 1
ATOM 676 C CA . ASN A 1 83 ? 7.525 13.622 -10.963 1.00 98.31 83 ASN A CA 1
ATOM 677 C C . ASN A 1 83 ? 7.621 13.162 -12.429 1.00 98.31 83 ASN A C 1
ATOM 679 O O . ASN A 1 83 ? 7.289 13.933 -13.323 1.00 98.31 83 ASN A O 1
ATOM 683 N N . SER A 1 84 ? 8.115 11.948 -12.688 1.00 98.06 84 SER A N 1
ATOM 684 C CA . SER A 1 84 ? 8.134 11.378 -14.040 1.00 98.06 84 SER A CA 1
ATOM 685 C C . SER A 1 84 ? 6.716 11.111 -14.551 1.00 98.06 84 SER A C 1
ATOM 687 O O . SER A 1 84 ? 5.804 10.877 -13.759 1.00 98.06 84 SER A O 1
ATOM 689 N N . GLU A 1 85 ? 6.553 11.103 -15.873 1.00 97.50 85 GLU A N 1
ATOM 690 C CA . GLU A 1 85 ? 5.355 10.591 -16.547 1.00 97.50 85 GLU A CA 1
ATOM 691 C C . GLU A 1 85 ? 5.542 9.093 -16.856 1.00 97.50 85 GLU A C 1
ATOM 693 O O . GLU A 1 85 ? 6.655 8.700 -17.223 1.00 97.50 85 GLU A O 1
ATOM 698 N N . PRO A 1 86 ? 4.502 8.238 -16.741 1.00 96.75 86 PRO A N 1
ATOM 699 C CA . PRO A 1 86 ? 4.652 6.787 -16.899 1.00 96.75 86 PRO A CA 1
ATOM 700 C C . PRO A 1 86 ? 5.295 6.376 -18.232 1.00 96.75 86 PRO A C 1
ATOM 702 O O . PRO A 1 86 ? 6.246 5.595 -18.251 1.00 96.75 86 PRO A O 1
ATOM 705 N N . ASN A 1 87 ? 4.817 6.964 -19.332 1.00 96.94 87 ASN A N 1
ATOM 706 C CA . ASN A 1 87 ? 5.268 6.743 -20.711 1.00 96.94 87 ASN A CA 1
ATOM 707 C C . ASN A 1 87 ? 6.740 7.122 -20.958 1.00 96.94 87 ASN A C 1
ATOM 709 O O . ASN A 1 87 ? 7.328 6.649 -21.928 1.00 96.94 87 ASN A O 1
ATOM 713 N N . LEU A 1 88 ? 7.338 7.947 -20.097 1.00 96.75 88 LEU A N 1
ATOM 714 C CA . LEU A 1 88 ? 8.745 8.350 -20.177 1.00 96.75 88 LEU A CA 1
ATOM 715 C C . LEU A 1 88 ? 9.671 7.462 -19.334 1.00 96.75 88 LEU A C 1
ATOM 717 O O . LEU A 1 88 ? 10.882 7.684 -19.304 1.00 96.75 88 LEU A O 1
ATOM 721 N N . THR A 1 89 ? 9.129 6.457 -18.646 1.00 98.06 89 THR A N 1
ATOM 722 C CA . THR A 1 89 ? 9.911 5.495 -17.860 1.00 98.06 89 THR A CA 1
ATOM 723 C C . THR A 1 89 ? 9.994 4.154 -18.574 1.00 98.06 89 THR A C 1
ATOM 725 O O . THR A 1 89 ? 9.033 3.724 -19.199 1.00 98.06 89 THR A O 1
ATOM 728 N N . GLY A 1 90 ? 11.121 3.449 -18.450 1.00 98.31 90 GLY A N 1
ATOM 729 C CA . GLY A 1 90 ? 11.238 2.095 -19.008 1.00 98.31 90 GLY A CA 1
ATOM 730 C C . GLY A 1 90 ? 10.401 1.062 -18.248 1.00 98.31 90 GLY A C 1
ATOM 731 O O . GLY A 1 90 ? 10.023 0.037 -18.809 1.00 98.31 90 GLY A O 1
ATOM 732 N N . PHE A 1 91 ? 10.102 1.325 -16.972 1.00 98.50 91 PHE A N 1
ATOM 733 C CA . PHE A 1 91 ? 9.311 0.406 -16.162 1.00 98.50 91 PHE A CA 1
ATOM 734 C C . PHE A 1 91 ? 7.808 0.526 -16.422 1.00 98.50 91 PHE A C 1
ATOM 736 O O . PHE A 1 91 ? 7.161 -0.504 -16.560 1.00 98.50 91 PHE A O 1
ATOM 743 N N . PHE A 1 92 ? 7.255 1.745 -16.474 1.00 98.38 92 PHE A N 1
ATOM 744 C CA . PHE A 1 92 ? 5.803 1.982 -16.500 1.00 98.38 92 PHE A CA 1
ATOM 745 C C . PHE A 1 92 ? 5.229 2.334 -17.880 1.00 98.38 92 PHE A C 1
ATOM 747 O O . PHE A 1 92 ? 4.016 2.506 -17.983 1.00 98.38 92 PHE A O 1
ATOM 754 N 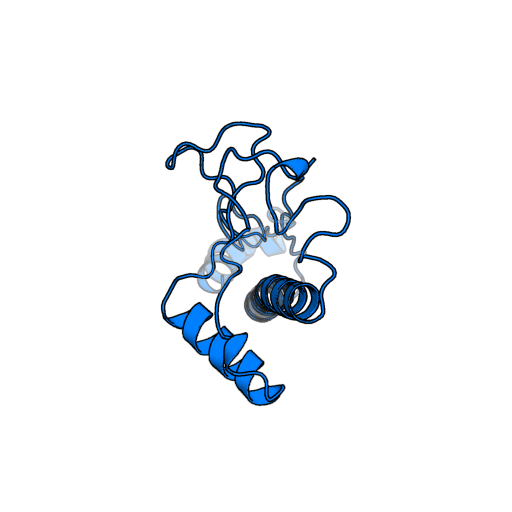N . CYS A 1 93 ? 6.049 2.477 -18.926 1.00 97.75 93 CYS A N 1
ATOM 755 C CA . CYS A 1 93 ? 5.533 2.723 -20.272 1.00 97.75 93 CYS A CA 1
ATOM 756 C C . CYS A 1 93 ? 4.742 1.521 -20.816 1.00 97.75 93 CYS A C 1
ATOM 758 O O . CYS A 1 93 ? 4.824 0.408 -20.290 1.00 97.75 93 CYS A O 1
ATOM 760 N N . ASP A 1 94 ? 3.986 1.731 -21.894 1.00 96.69 94 ASP A N 1
ATOM 761 C CA . ASP A 1 94 ? 3.265 0.651 -22.571 1.00 96.69 94 ASP A CA 1
ATOM 762 C C . ASP A 1 94 ? 4.239 -0.430 -23.065 1.00 96.69 94 ASP A C 1
ATOM 764 O O . ASP A 1 94 ? 5.181 -0.151 -23.807 1.00 96.69 94 ASP A O 1
ATOM 768 N N . GLY A 1 95 ? 4.018 -1.678 -22.637 1.00 95.75 95 GLY A N 1
ATOM 769 C CA . GLY A 1 95 ? 4.943 -2.791 -22.887 1.00 95.75 95 GLY A CA 1
ATOM 770 C C . GLY A 1 95 ?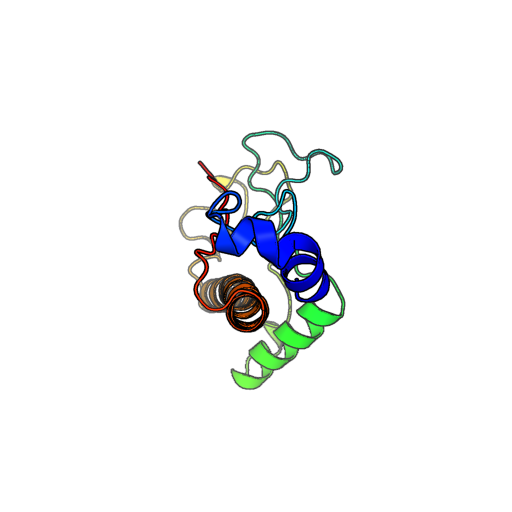 6.240 -2.745 -22.064 1.00 95.75 95 GLY A C 1
ATOM 771 O O . GLY A 1 95 ? 7.177 -3.477 -22.377 1.00 95.75 95 GLY A O 1
ATOM 772 N N . GLY A 1 96 ? 6.303 -1.888 -21.041 1.00 97.50 96 GLY A N 1
ATOM 773 C CA . GLY A 1 96 ? 7.453 -1.717 -20.160 1.00 97.50 96 GLY A CA 1
ATOM 774 C C . GLY A 1 96 ? 7.681 -2.874 -19.188 1.00 97.50 96 GLY A C 1
ATOM 775 O O . GLY A 1 96 ? 6.924 -3.847 -19.110 1.00 97.50 96 GLY A O 1
ATOM 776 N N . ASP A 1 97 ? 8.744 -2.749 -18.394 1.00 98.19 97 ASP A N 1
ATOM 777 C CA . ASP A 1 97 ? 9.221 -3.841 -17.540 1.00 98.19 97 ASP A CA 1
ATOM 778 C C . ASP A 1 97 ? 8.236 -4.262 -16.445 1.00 98.19 97 ASP A C 1
ATOM 780 O O . ASP A 1 97 ? 8.412 -5.355 -15.897 1.00 98.19 97 ASP A O 1
ATOM 784 N N . TYR A 1 98 ? 7.206 -3.465 -16.131 1.00 98.06 98 TYR A N 1
ATOM 785 C CA . TYR A 1 98 ? 6.169 -3.828 -15.160 1.00 98.06 98 TYR A CA 1
ATOM 786 C C . TYR A 1 98 ? 5.501 -5.175 -15.482 1.00 98.06 98 TYR A C 1
ATOM 788 O O . TYR A 1 98 ? 5.190 -5.929 -14.558 1.00 98.06 98 TYR A O 1
ATOM 796 N N . ASP A 1 99 ? 5.356 -5.513 -16.770 1.00 97.38 99 ASP A N 1
ATOM 797 C CA . ASP A 1 99 ? 4.785 -6.783 -17.238 1.00 97.38 99 ASP A CA 1
ATOM 798 C C . ASP A 1 99 ? 5.854 -7.816 -17.655 1.00 97.38 99 ASP A C 1
ATOM 800 O O . ASP A 1 99 ? 5.577 -8.865 -18.239 1.00 97.38 99 ASP A O 1
ATOM 804 N N . SER A 1 100 ? 7.121 -7.581 -17.318 1.00 97.88 100 SER A N 1
ATOM 805 C CA . SER A 1 100 ? 8.151 -8.618 -17.414 1.00 97.88 100 SER A CA 1
ATOM 806 C C . SER A 1 100 ? 8.018 -9.641 -16.273 1.00 97.88 100 SER A C 1
ATOM 808 O O . SER A 1 100 ? 7.321 -9.427 -15.277 1.00 97.88 100 SER A O 1
ATOM 810 N N . TYR A 1 101 ? 8.736 -10.767 -16.357 1.00 97.69 101 TYR A N 1
ATOM 811 C CA . TYR A 1 101 ? 8.821 -11.716 -15.234 1.00 97.69 101 TYR A CA 1
ATOM 812 C C . TYR A 1 101 ? 9.364 -11.067 -13.956 1.00 97.69 101 TYR A C 1
ATOM 814 O O . TYR A 1 101 ? 8.848 -11.328 -12.869 1.00 97.69 101 TYR A O 1
ATOM 822 N N . TYR A 1 102 ? 10.372 -10.202 -14.094 1.00 97.94 102 TYR A N 1
ATOM 823 C CA . TYR A 1 102 ? 10.935 -9.450 -12.978 1.00 97.94 102 TYR A CA 1
ATOM 824 C C 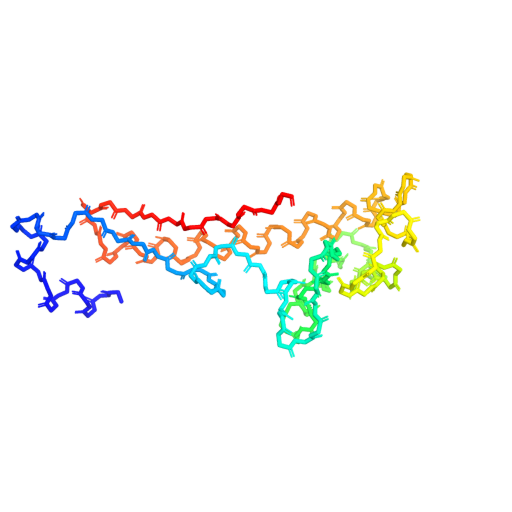. TYR A 1 102 ? 9.944 -8.414 -12.433 1.00 97.94 102 TYR A C 1
ATOM 826 O O . TYR A 1 102 ? 9.754 -8.343 -11.221 1.00 97.94 102 TYR A O 1
ATOM 834 N N . GLY A 1 103 ? 9.283 -7.650 -13.309 1.00 98.31 103 GLY A N 1
ATOM 835 C CA . GLY A 1 103 ? 8.307 -6.632 -12.915 1.00 98.31 103 GLY A CA 1
ATOM 836 C C . GLY A 1 103 ? 7.147 -7.225 -12.133 1.00 98.31 103 GLY A C 1
ATOM 837 O O . GLY A 1 103 ? 6.897 -6.810 -11.003 1.00 98.31 103 GLY A O 1
ATOM 838 N N . ARG A 1 104 ? 6.520 -8.285 -12.658 1.00 98.38 104 ARG A N 1
ATOM 839 C CA . ARG A 1 104 ? 5.451 -9.008 -11.952 1.00 98.38 104 ARG A CA 1
ATOM 840 C C . ARG A 1 104 ? 5.923 -9.596 -10.625 1.00 98.38 104 ARG A C 1
ATOM 842 O O . ARG A 1 104 ? 5.192 -9.528 -9.640 1.00 98.38 104 ARG A O 1
ATOM 849 N N . PHE A 1 105 ? 7.141 -10.142 -10.571 1.00 98.44 105 PHE A N 1
ATOM 850 C CA . PHE A 1 105 ? 7.745 -10.609 -9.321 1.00 98.44 105 PHE A CA 1
ATOM 851 C C . PHE A 1 105 ? 7.868 -9.479 -8.291 1.00 98.44 105 PHE A C 1
ATOM 853 O O . PHE A 1 105 ? 7.427 -9.639 -7.152 1.00 98.44 105 PHE A O 1
ATOM 860 N N . PHE A 1 106 ? 8.467 -8.356 -8.687 1.00 98.69 106 PHE A N 1
ATOM 861 C CA . PHE A 1 106 ? 8.749 -7.238 -7.796 1.00 98.69 106 PHE A CA 1
ATOM 862 C C . PHE A 1 106 ? 7.459 -6.573 -7.314 1.00 98.69 106 PHE A C 1
ATOM 864 O O . PHE A 1 106 ? 7.304 -6.354 -6.116 1.00 98.69 106 PHE A O 1
ATOM 871 N N . LEU A 1 107 ? 6.514 -6.314 -8.222 1.00 98.62 107 LEU A N 1
ATOM 872 C CA . LEU A 1 107 ? 5.218 -5.723 -7.897 1.00 98.62 107 LEU A CA 1
ATOM 873 C C . LEU A 1 107 ? 4.409 -6.621 -6.960 1.00 98.62 107 LEU A C 1
ATOM 875 O O . LEU A 1 107 ? 3.889 -6.125 -5.966 1.00 98.62 107 LEU A O 1
ATOM 879 N N . ASN A 1 108 ? 4.371 -7.934 -7.219 1.00 98.56 108 ASN A N 1
ATOM 880 C CA . ASN A 1 108 ? 3.706 -8.893 -6.339 1.00 98.56 108 ASN A CA 1
ATOM 881 C C . ASN A 1 108 ? 4.344 -8.918 -4.944 1.00 98.56 108 ASN A C 1
ATOM 883 O O . ASN A 1 108 ? 3.631 -8.855 -3.947 1.00 98.56 108 ASN A O 1
ATOM 887 N N . TRP A 1 109 ? 5.678 -8.960 -4.862 1.00 98.69 109 TRP A N 1
ATOM 888 C CA . TRP A 1 109 ? 6.383 -8.881 -3.583 1.00 98.69 109 TRP A CA 1
ATOM 889 C C . TRP A 1 109 ? 6.058 -7.575 -2.845 1.00 98.69 109 TRP A C 1
ATOM 891 O O . TRP A 1 109 ? 5.718 -7.602 -1.664 1.00 98.69 109 TRP A O 1
ATOM 901 N N . TYR A 1 110 ? 6.119 -6.440 -3.540 1.00 98.62 110 TYR A N 1
ATOM 902 C CA . TYR A 1 110 ? 5.918 -5.122 -2.949 1.00 98.62 110 TYR A CA 1
ATOM 903 C C . TYR A 1 110 ? 4.486 -4.931 -2.435 1.00 98.62 110 TYR A C 1
ATOM 905 O O . TYR A 1 110 ? 4.294 -4.468 -1.311 1.00 98.62 110 TYR A O 1
ATOM 913 N N . SER A 1 111 ? 3.475 -5.356 -3.200 1.00 98.38 111 SER A N 1
ATOM 914 C CA . SER A 1 111 ? 2.082 -5.329 -2.745 1.00 98.38 111 SER A CA 1
ATOM 915 C C . SER A 1 111 ? 1.834 -6.313 -1.601 1.00 98.38 111 SER A C 1
ATOM 917 O O . SER A 1 111 ? 1.159 -5.965 -0.633 1.00 98.38 111 SER A O 1
ATOM 919 N N . GLN A 1 112 ? 2.409 -7.520 -1.666 1.00 98.44 112 GLN A N 1
ATOM 920 C CA . GLN A 1 112 ? 2.227 -8.534 -0.627 1.00 98.44 112 GLN A CA 1
ATOM 921 C C . GLN A 1 112 ? 2.819 -8.083 0.711 1.00 98.44 112 GLN A C 1
ATOM 923 O O . GLN A 1 112 ? 2.203 -8.292 1.750 1.00 98.44 112 GLN A O 1
ATOM 928 N N . MET A 1 113 ? 3.955 -7.379 0.705 1.00 98.31 113 MET A N 1
ATOM 929 C CA . MET A 1 113 ? 4.540 -6.817 1.926 1.00 98.31 113 MET A CA 1
ATOM 930 C C . MET A 1 113 ? 3.582 -5.873 2.667 1.00 98.31 113 MET A C 1
ATOM 932 O O . MET A 1 113 ? 3.573 -5.858 3.903 1.00 98.31 113 MET A O 1
ATOM 936 N N . LEU A 1 114 ? 2.778 -5.101 1.929 1.00 97.75 114 LEU A N 1
ATOM 937 C CA . LEU A 1 114 ? 1.770 -4.204 2.491 1.00 97.75 114 LEU A CA 1
ATOM 938 C C . LEU A 1 114 ? 0.557 -4.979 3.032 1.00 97.75 114 LEU A C 1
ATOM 940 O O . LEU A 1 114 ? 0.090 -4.689 4.132 1.00 97.75 114 LEU A O 1
ATOM 944 N N . VAL A 1 115 ? 0.096 -6.002 2.306 1.00 98.31 115 VAL A N 1
ATOM 945 C CA . VAL A 1 115 ? -0.986 -6.900 2.754 1.00 98.31 115 VAL A CA 1
ATOM 946 C C . VAL A 1 115 ? -0.589 -7.634 4.035 1.00 98.31 115 VAL A C 1
ATOM 948 O O . VAL A 1 115 ? -1.321 -7.596 5.020 1.00 98.31 115 VAL A O 1
ATOM 951 N N . ASP A 1 116 ? 0.610 -8.215 4.074 1.00 98.31 116 ASP A N 1
ATOM 952 C CA . ASP A 1 116 ? 1.117 -8.924 5.249 1.00 98.31 116 ASP A CA 1
ATOM 953 C C . ASP A 1 116 ? 1.322 -7.979 6.444 1.00 98.31 116 ASP A C 1
ATOM 955 O O . ASP A 1 116 ? 1.236 -8.388 7.603 1.00 98.31 116 ASP A O 1
ATOM 959 N N . HIS A 1 117 ? 1.649 -6.706 6.189 1.00 98.12 117 HIS A N 1
ATOM 960 C CA . HIS A 1 117 ? 1.696 -5.688 7.236 1.00 98.12 117 HIS A CA 1
ATOM 961 C C . HIS A 1 117 ? 0.310 -5.452 7.840 1.00 98.12 117 HIS A C 1
ATOM 963 O O . HIS A 1 117 ? 0.187 -5.481 9.067 1.00 98.12 117 HIS A O 1
ATOM 969 N N . ALA A 1 118 ? -0.710 -5.272 6.995 1.00 98.25 118 ALA A N 1
ATOM 970 C CA . ALA A 1 118 ? -2.084 -5.099 7.445 1.00 98.25 118 ALA A CA 1
ATOM 971 C C . ALA A 1 118 ? -2.553 -6.298 8.270 1.00 98.25 118 ALA A C 1
ATOM 973 O O . ALA A 1 118 ? -3.016 -6.109 9.390 1.00 98.25 118 ALA A O 1
ATOM 974 N N . ASP A 1 119 ? -2.355 -7.517 7.767 1.00 98.25 119 ASP A N 1
ATOM 975 C CA . ASP A 1 119 ? -2.766 -8.750 8.444 1.00 98.25 119 ASP A CA 1
ATOM 976 C C . ASP A 1 119 ? -2.194 -8.846 9.868 1.00 98.25 119 ASP A C 1
ATOM 978 O O . ASP A 1 119 ? -2.935 -8.980 10.844 1.00 98.25 119 ASP A O 1
ATOM 982 N N . ARG A 1 120 ? -0.879 -8.638 10.024 1.00 98.19 120 ARG A N 1
ATOM 983 C CA . ARG A 1 120 ? -0.222 -8.690 11.341 1.00 98.19 120 ARG A CA 1
ATOM 984 C C . ARG A 1 120 ? -0.760 -7.650 12.322 1.00 98.19 120 ARG A C 1
ATOM 986 O O . ARG A 1 120 ? -0.940 -7.960 13.500 1.00 98.19 120 ARG A O 1
ATOM 993 N N . VAL A 1 121 ? -0.968 -6.411 11.874 1.00 98.19 121 VAL A N 1
ATOM 994 C CA . VAL A 1 121 ? -1.443 -5.333 12.756 1.00 98.19 121 VAL A CA 1
ATOM 995 C C . VAL A 1 121 ? -2.919 -5.532 13.096 1.00 98.19 121 VAL A C 1
ATOM 997 O O . VAL A 1 121 ? -3.298 -5.389 14.259 1.00 98.19 121 VAL A O 1
ATOM 1000 N N . LEU A 1 122 ? -3.740 -5.920 12.120 1.00 97.88 122 LEU A N 1
ATOM 1001 C CA . LEU A 1 122 ? -5.170 -6.149 12.308 1.00 97.88 122 LEU A CA 1
ATOM 1002 C C . LEU A 1 122 ? -5.456 -7.369 13.172 1.00 97.88 122 LEU A C 1
ATOM 1004 O O . LEU A 1 122 ? -6.373 -7.315 13.986 1.00 97.88 122 LEU A O 1
ATOM 1008 N N . MET A 1 123 ? -4.645 -8.424 13.086 1.00 97.62 123 MET A N 1
ATOM 1009 C CA . MET A 1 123 ? -4.718 -9.550 14.016 1.00 97.62 123 MET A CA 1
ATOM 1010 C C . MET A 1 123 ? -4.561 -9.071 15.469 1.00 97.62 123 MET A C 1
ATOM 1012 O O . MET A 1 123 ? -5.359 -9.421 16.336 1.00 97.62 123 MET A O 1
ATOM 1016 N N . LEU A 1 124 ? -3.572 -8.214 15.745 1.00 97.69 124 LEU A N 1
ATOM 1017 C CA . LEU A 1 124 ? -3.371 -7.649 17.084 1.00 97.69 124 LEU A CA 1
ATOM 1018 C C . LEU A 1 124 ? -4.484 -6.672 17.486 1.00 97.69 124 LEU A C 1
ATOM 1020 O O . LEU A 1 124 ? -4.841 -6.613 18.662 1.00 97.69 124 LEU A O 1
ATOM 1024 N N . ALA A 1 125 ? -5.031 -5.916 16.531 1.00 98.00 125 ALA A N 1
ATOM 1025 C CA . ALA A 1 125 ? -6.157 -5.019 16.765 1.00 98.00 125 ALA A CA 1
ATOM 1026 C C . ALA A 1 125 ? -7.429 -5.791 17.130 1.00 98.00 125 ALA A C 1
ATOM 1028 O O . ALA A 1 125 ? -8.080 -5.448 18.111 1.00 98.00 125 ALA A O 1
ATOM 1029 N N . ARG A 1 126 ? -7.737 -6.878 16.411 1.00 96.69 126 ARG A N 1
ATOM 1030 C CA . ARG A 1 126 ? -8.875 -7.763 16.700 1.00 96.69 126 ARG A CA 1
ATOM 1031 C C . ARG A 1 126 ? -8.804 -8.347 18.104 1.00 96.69 126 ARG A C 1
ATOM 1033 O O . ARG A 1 126 ? -9.808 -8.351 18.799 1.00 96.69 126 ARG A O 1
ATOM 1040 N N . LEU A 1 127 ? -7.615 -8.764 18.541 1.00 96.62 127 LEU A N 1
ATOM 1041 C CA . LEU A 1 127 ? -7.405 -9.250 19.908 1.00 96.62 127 LEU A CA 1
ATOM 1042 C C . LEU A 1 127 ? -7.543 -8.151 20.971 1.00 96.62 127 LEU A C 1
ATOM 1044 O O . LEU A 1 127 ? -7.797 -8.451 22.131 1.00 96.62 127 LEU A O 1
ATOM 1048 N N . ALA A 1 128 ? -7.298 -6.887 20.621 1.00 97.25 128 ALA A N 1
ATOM 1049 C CA . ALA A 1 128 ? -7.391 -5.771 21.560 1.00 97.25 128 ALA A CA 1
ATOM 1050 C C . ALA A 1 128 ? -8.794 -5.153 21.6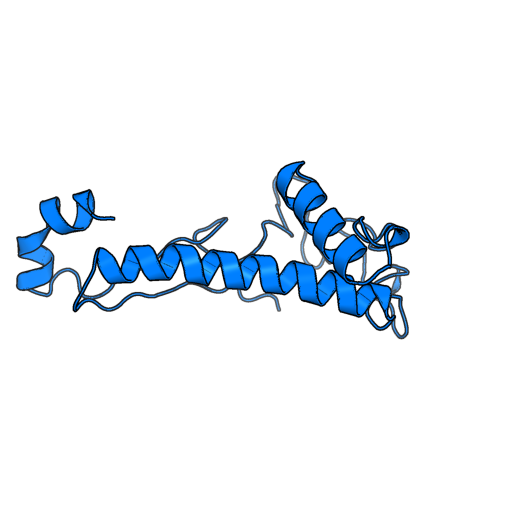31 1.00 97.25 128 ALA A C 1
ATOM 1052 O O . ALA A 1 128 ? -9.115 -4.538 22.641 1.00 97.25 128 ALA A O 1
ATOM 1053 N N . PHE A 1 129 ? -9.593 -5.290 20.575 1.00 96.88 129 PHE A N 1
ATOM 1054 C CA . PHE A 1 129 ? -10.914 -4.679 20.417 1.00 96.88 129 PHE A CA 1
ATOM 1055 C C . PHE A 1 129 ? -11.960 -5.740 20.061 1.00 96.88 129 PHE A C 1
ATOM 1057 O O . PHE A 1 129 ? -12.748 -5.574 19.129 1.00 96.88 129 PHE A O 1
ATOM 1064 N N . GLU A 1 130 ? -11.917 -6.876 20.757 1.00 93.62 130 GLU A N 1
ATOM 1065 C CA . GLU A 1 130 ? -12.875 -7.962 20.559 1.00 93.62 130 GLU A CA 1
ATOM 1066 C C . GLU A 1 130 ? -14.311 -7.441 20.742 1.00 93.62 130 GLU A C 1
ATOM 1068 O O . GLU A 1 130 ? -14.600 -6.706 21.684 1.00 93.62 130 GLU A O 1
ATOM 1073 N N . GLY A 1 131 ? -15.194 -7.771 19.797 1.00 91.12 131 GLY A N 1
ATOM 1074 C CA . GLY A 1 131 ? -16.576 -7.279 19.768 1.00 91.12 131 GLY A CA 1
ATOM 1075 C C . GLY A 1 131 ? -16.776 -5.885 19.154 1.00 91.12 131 GLY A C 1
ATOM 1076 O O . GLY A 1 131 ? -17.915 -5.531 18.865 1.00 91.12 131 GLY A O 1
ATOM 1077 N N . SER A 1 132 ? -15.716 -5.113 18.886 1.00 95.62 132 SER A N 1
ATOM 1078 C CA . SER A 1 132 ? -15.821 -3.790 18.249 1.00 95.62 132 SER A CA 1
ATOM 1079 C C . SER A 1 132 ? -15.598 -3.838 16.732 1.00 95.62 132 SER A C 1
ATOM 1081 O O . SER A 1 132 ? -14.857 -4.679 16.202 1.00 95.62 132 SER A O 1
ATOM 1083 N N . ASN A 1 133 ? -16.198 -2.881 16.017 1.00 96.75 133 ASN A N 1
ATOM 1084 C CA . ASN A 1 133 ? -15.888 -2.652 14.608 1.00 96.75 133 ASN A CA 1
ATOM 1085 C C . ASN A 1 133 ? -14.487 -2.050 14.473 1.00 96.75 133 ASN A C 1
ATOM 1087 O O . ASN A 1 133 ? -14.111 -1.145 15.222 1.00 96.75 133 ASN A O 1
ATOM 1091 N N . ILE A 1 134 ? -13.720 -2.553 13.506 1.00 97.75 134 ILE A N 1
ATOM 1092 C CA . ILE A 1 134 ? -12.430 -1.976 13.136 1.00 97.75 134 ILE A CA 1
ATOM 1093 C C . ILE A 1 134 ? -12.425 -1.661 11.647 1.00 97.75 134 ILE A C 1
ATOM 1095 O O . ILE A 1 134 ? -12.895 -2.466 10.838 1.00 97.75 134 ILE A O 1
ATOM 1099 N N . ALA A 1 135 ? -11.840 -0.522 11.307 1.00 97.94 135 ALA A N 1
ATOM 1100 C CA . ALA A 1 135 ? -11.706 -0.039 9.946 1.00 97.94 135 ALA A CA 1
ATOM 1101 C C . ALA A 1 135 ? -10.239 0.199 9.589 1.00 97.94 135 ALA A C 1
ATOM 1103 O O . ALA A 1 135 ? -9.370 0.370 10.448 1.00 97.94 135 ALA A O 1
ATOM 1104 N N . VAL A 1 136 ? -9.976 0.212 8.286 1.00 97.88 136 VAL A N 1
ATOM 1105 C CA . VAL A 1 136 ? -8.692 0.587 7.702 1.00 97.88 136 VAL A CA 1
ATOM 1106 C C . VAL A 1 136 ? -8.956 1.572 6.588 1.00 97.88 136 VAL A C 1
ATOM 1108 O O . VAL A 1 136 ? -9.806 1.341 5.729 1.00 97.88 136 VAL A O 1
ATOM 1111 N N . LYS A 1 137 ? -8.162 2.635 6.557 1.00 98.12 137 LYS A N 1
ATOM 1112 C CA . LYS A 1 137 ? -8.203 3.606 5.478 1.00 98.12 137 LYS A CA 1
ATOM 1113 C C . LYS A 1 137 ? -7.292 3.177 4.330 1.00 98.12 137 LYS A C 1
ATOM 1115 O O . LYS A 1 137 ? -6.091 2.986 4.521 1.00 98.12 137 LYS A O 1
ATOM 1120 N N . VAL A 1 138 ? -7.841 3.069 3.123 1.00 97.62 138 VAL A N 1
ATOM 1121 C CA . VAL A 1 138 ? -7.072 2.860 1.885 1.00 97.62 138 VAL A CA 1
ATOM 1122 C C . VAL A 1 138 ? -7.073 4.161 1.091 1.00 97.62 138 VAL A C 1
ATOM 1124 O O . VAL A 1 138 ? -8.102 4.822 0.972 1.00 97.62 138 VAL A O 1
ATOM 1127 N N . SER A 1 139 ? -5.909 4.561 0.582 1.00 95.75 139 SER A N 1
ATOM 1128 C CA . SER A 1 139 ? -5.773 5.828 -0.142 1.00 95.75 139 SER A CA 1
ATOM 1129 C C . SER A 1 139 ? -6.357 5.733 -1.552 1.00 95.75 139 SER A C 1
ATOM 1131 O O . SER A 1 139 ? -6.128 4.749 -2.254 1.00 95.75 139 SER A O 1
ATOM 1133 N N . GLY A 1 140 ? -7.075 6.771 -1.982 1.00 96.31 140 GLY A N 1
ATOM 1134 C CA . GLY A 1 140 ? -7.583 6.886 -3.348 1.00 96.31 140 GLY A CA 1
ATOM 1135 C C . GLY A 1 140 ? -6.519 7.445 -4.290 1.00 96.31 140 GLY A C 1
ATOM 1136 O O . GLY A 1 140 ? -6.388 8.662 -4.409 1.00 96.31 140 GLY A O 1
ATOM 1137 N N . VAL A 1 141 ? -5.775 6.568 -4.962 1.00 94.19 141 VAL A N 1
ATOM 1138 C CA . VAL A 1 141 ? -4.804 6.941 -6.005 1.00 94.19 141 VAL A CA 1
ATOM 1139 C C . VAL A 1 141 ? -5.531 6.947 -7.353 1.00 94.19 141 VAL A C 1
ATOM 1141 O O . VAL A 1 141 ? -5.876 5.878 -7.853 1.00 94.19 141 VAL A O 1
ATOM 1144 N N . HIS A 1 142 ? -5.823 8.140 -7.880 1.00 92.25 142 HIS A N 1
ATOM 1145 C CA . HIS A 1 142 ? -6.692 8.382 -9.040 1.00 92.25 142 HIS A CA 1
ATOM 1146 C C . HIS A 1 142 ? -6.042 9.300 -10.078 1.00 92.25 142 HIS A C 1
ATOM 1148 O O . HIS A 1 142 ? -5.182 10.126 -9.686 1.00 92.25 142 HIS A O 1
#

Foldseek 3Di:
DQVVCVVCVVCVVVCVPQEAEQQLDVVSALDDPFQDVVVPADPPFPGDQDQPDPVSLVVLCVLCVVVVHNVLSDDDPQCDHRRDDQCNTQQRRDVHCCPPPSNVSVVVSSVVVSVVSCVVRVVVVCVNQPPHHYHHHHDDND

Sequence (142 aa):
MRSFRVEFDEYFEDSIISEIEIGLGACGELRYPSYPAKHGWKYPGIGEFQCYDRYLQKNLRKAAEARGHTIWARGPNNAGHYNSEPNLTGFF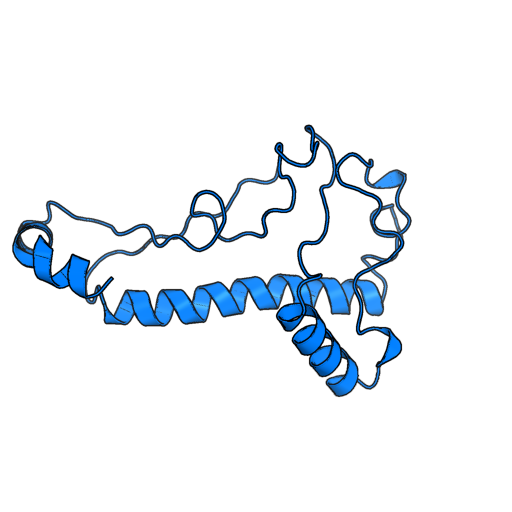CDGGDYDSYYGRFFLNWYSQMLVDHADRVLMLARLAFEGSNIAVKVSGVH

pLDDT: mean 97.16, std 1.44, range [91.12, 98.69]

Radius of gyration: 19.04 Å; chains: 1; bounding box: 42×36×53 Å

InterPro domains:
  IPR001554 Glycoside hydrolase, family 14 [PF01373] (1-142)
  IPR001554 Glycoside hydrolase, family 14 [PR00750] (25-47)
  IPR001554 Glycoside hydrolase, family 14 [PR00750] (98-117)
  IPR001554 Glycoside hydrolase, family 14 [PR00750] (132-142)
  IPR001554 Glycoside hydrolase, family 14 [PTHR31352] (1-142)
  IPR017853 Glycoside hydrolase superfamily [SSF51445] (1-142)

Secondary structure (DSSP, 8-state):
-HHHHHHTHHHHHTTS--EEE---SGGGBSS---S-GGGT--TT--------SHHHHHHHHHHHHHTT-GGGSS--TTS--TT--GGGSTTTSTT-GGGSHHHHHHHHHHHHHHHHHHHHHHHHHHHHSTTSEEE-B-----

Organism: Arundo donax (NCBI:txid35708)